Protein AF-A0ABC8CNE6-F1 (afdb_monomer)

InterPro domains:
  IPR002586 CobQ/CobB/MinD/ParA nucleotide binding domain [PF01656] (5-42)
  IPR027417 P-loop containing nucleoside triphosphate hydrolase [G3DSA:3.40.50.300] (1-65)
  IPR027417 P-loop containing nucleoside triphosphate hydrolase [SSF52540] (1-55)
  IPR050678 DNA Partitioning ATPase [PTHR13696] (1-53)

pLDDT: mean 90.83, std 7.81, range [55.59, 96.69]

Radius of gyration: 12.71 Å; Cα contacts (8 Å, |Δi|>4): 37; chains: 1; bounding box: 26×32×29 Å

Organism: Corynebacterium striatum (NCBI:txid43770)

Mean predicted aligned error: 3.76 Å

Solvent-accessible surface area (backbone atoms only — not comparable to full-atom values): 4347 Å² total; per-residue (Å²): 134,92,86,85,82,72,82,69,95,59,83,92,77,50,41,60,63,50,51,51,54,53,44,52,54,41,41,76,72,71,44,90,76,83,89,81,78,85,49,84,89,73,37,63,56,58,54,47,52,53,55,50,48,54,48,31,72,78,33,81,85,42,85,78,133

Foldseek 3Di:
DDDDAQDDPDPPPCSLVVQVVVQLVCVVVVDDDDDDDPCPPPCVNVVVVVVQVVVCVVPVPRRHD

Sequence (65 aa):
MPVISCLNAKGGTGKTTSAINLAAVAAYRGYTVHVLDADAEQGTASEWIEYANDAFEENPNAPPR

Secondary structure (DSSP, 8-state):
--------SSTTSSHHHHHHHHHHHHHHTT---------TTT-HHHHHHHHHHHHHHH-TTSPP-

Structure (mmCIF, N/CA/C/O backbone):
data_AF-A0ABC8CNE6-F1
#
_entry.id   AF-A0ABC8CNE6-F1
#
loop_
_atom_site.group_PDB
_atom_site.id
_atom_site.type_symbol
_atom_site.label_atom_id
_atom_site.label_alt_id
_atom_site.label_comp_id
_atom_site.label_asym_id
_atom_site.label_entity_id
_atom_site.label_seq_id
_atom_site.pdbx_PDB_ins_code
_atom_site.Cartn_x
_atom_site.Cartn_y
_atom_site.Cartn_z
_atom_site.occupancy
_atom_site.B_iso_or_equiv
_atom_site.auth_seq_id
_atom_site.auth_comp_id
_atom_site.auth_asym_id
_atom_site.auth_atom_id
_atom_site.pdbx_PDB_model_num
ATOM 1 N N . MET A 1 1 ? -6.916 -13.921 8.674 1.00 84.00 1 MET A N 1
ATOM 2 C CA . MET A 1 1 ? -6.432 -12.637 8.131 1.00 84.00 1 MET A CA 1
ATOM 3 C C . MET A 1 1 ? -6.394 -12.761 6.615 1.00 84.00 1 MET A C 1
ATOM 5 O O . MET A 1 1 ? -5.746 -13.692 6.148 1.00 84.00 1 MET A O 1
ATOM 9 N N . PRO A 1 2 ? -7.148 -11.946 5.860 1.00 93.44 2 PRO A N 1
ATOM 10 C CA . PRO A 1 2 ? -7.114 -11.986 4.400 1.00 93.44 2 PRO A CA 1
ATOM 11 C C . PRO A 1 2 ? -5.818 -11.365 3.859 1.00 93.44 2 PRO A C 1
ATOM 13 O O . PRO A 1 2 ? -5.267 -10.454 4.473 1.00 93.44 2 PRO A O 1
ATOM 16 N N . VAL A 1 3 ? -5.360 -11.844 2.701 1.00 96.56 3 VAL A N 1
ATOM 17 C CA . VAL A 1 3 ? -4.231 -11.281 1.945 1.00 96.56 3 VAL A CA 1
ATOM 18 C C . VAL A 1 3 ? -4.747 -10.852 0.576 1.00 96.56 3 VAL A C 1
ATOM 20 O O . VAL A 1 3 ? -5.464 -11.609 -0.076 1.00 96.56 3 VAL A O 1
ATOM 23 N N . ILE A 1 4 ? -4.39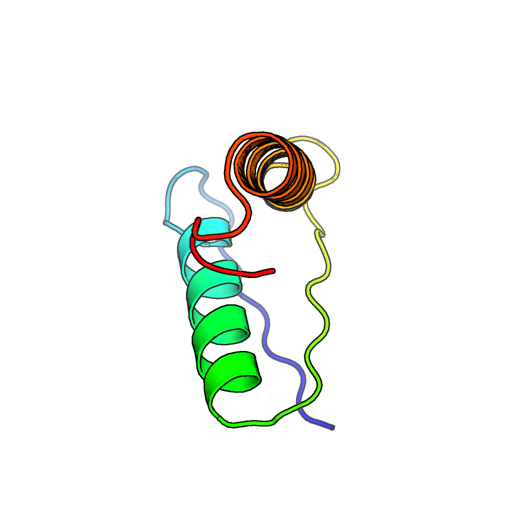9 -9.636 0.155 1.00 96.69 4 ILE A N 1
ATOM 24 C CA . ILE A 1 4 ? -4.797 -9.058 -1.132 1.00 96.69 4 ILE A CA 1
ATOM 25 C C . ILE A 1 4 ? -3.524 -8.691 -1.893 1.00 96.69 4 ILE A C 1
ATOM 27 O O . ILE A 1 4 ? -2.664 -8.000 -1.353 1.00 96.69 4 ILE A O 1
ATOM 31 N N . SER A 1 5 ? -3.405 -9.142 -3.143 1.00 96.44 5 SER A N 1
ATOM 32 C CA . SER A 1 5 ? -2.232 -8.889 -3.988 1.00 96.44 5 SER A CA 1
ATOM 33 C C . SER A 1 5 ? -2.617 -8.096 -5.237 1.00 96.44 5 SER A C 1
ATOM 35 O O . SER A 1 5 ? -3.454 -8.532 -6.026 1.00 96.44 5 SER A O 1
ATOM 37 N N . CYS A 1 6 ? -1.979 -6.943 -5.444 1.00 95.12 6 CYS A N 1
ATOM 38 C CA . CYS A 1 6 ? -2.150 -6.114 -6.640 1.00 95.12 6 CYS A CA 1
ATOM 39 C C . CYS A 1 6 ? -1.076 -6.465 -7.684 1.00 95.12 6 CYS A C 1
ATOM 41 O O . CYS A 1 6 ? 0.015 -5.902 -7.663 1.00 95.12 6 CYS A O 1
ATOM 43 N N . LEU A 1 7 ? -1.375 -7.400 -8.594 1.00 94.56 7 LEU A N 1
ATOM 44 C CA . LEU A 1 7 ? -0.392 -7.987 -9.517 1.00 94.56 7 LEU A CA 1
ATOM 45 C C . LEU A 1 7 ? -0.645 -7.606 -10.982 1.00 94.56 7 LEU A C 1
ATOM 47 O O . LEU A 1 7 ? -1.767 -7.687 -11.476 1.00 94.56 7 LEU A O 1
ATOM 51 N N . ASN A 1 8 ? 0.422 -7.224 -11.687 1.00 92.81 8 ASN A N 1
ATOM 52 C CA . ASN A 1 8 ? 0.455 -7.011 -13.137 1.00 92.81 8 ASN A CA 1
ATOM 53 C C . ASN A 1 8 ? 1.916 -6.901 -13.611 1.00 92.81 8 ASN A C 1
ATOM 55 O O . ASN A 1 8 ? 2.681 -6.124 -13.036 1.00 92.81 8 ASN A O 1
ATOM 59 N N . ALA A 1 9 ? 2.281 -7.624 -14.674 1.00 89.56 9 ALA A N 1
ATOM 60 C CA . ALA A 1 9 ? 3.635 -7.624 -15.236 1.00 89.56 9 ALA A CA 1
ATOM 61 C C . ALA A 1 9 ? 4.029 -6.293 -15.906 1.00 89.56 9 ALA A C 1
ATOM 63 O O . ALA A 1 9 ? 5.210 -5.990 -16.041 1.00 89.56 9 ALA A O 1
ATOM 64 N N . LYS A 1 10 ? 3.055 -5.476 -16.323 1.00 91.50 10 LYS A N 1
ATOM 65 C CA . LYS A 1 10 ? 3.306 -4.164 -16.920 1.00 91.50 10 LYS A CA 1
ATOM 66 C C . LYS A 1 10 ? 3.475 -3.094 -15.831 1.00 91.50 10 LYS A C 1
ATOM 68 O O . LYS A 1 10 ? 2.691 -3.011 -14.879 1.00 91.50 10 LYS A O 1
ATOM 73 N N . GLY A 1 11 ? 4.486 -2.241 -15.989 1.00 90.12 11 GLY A N 1
ATOM 74 C CA . GLY A 1 11 ? 4.650 -1.017 -15.199 1.00 90.12 11 GLY A CA 1
ATOM 75 C C . GLY A 1 11 ? 3.544 0.011 -15.481 1.00 90.12 11 GLY A C 1
ATOM 76 O O . GLY A 1 11 ? 2.950 0.025 -16.558 1.00 90.12 11 GLY A O 1
ATOM 77 N N . GLY A 1 12 ? 3.233 0.868 -14.506 1.00 92.31 12 GLY A N 1
ATOM 78 C CA . GLY A 1 12 ? 2.275 1.968 -14.698 1.00 92.31 12 GLY A CA 1
ATOM 79 C C . GLY A 1 12 ? 0.793 1.568 -14.770 1.00 92.31 12 GLY A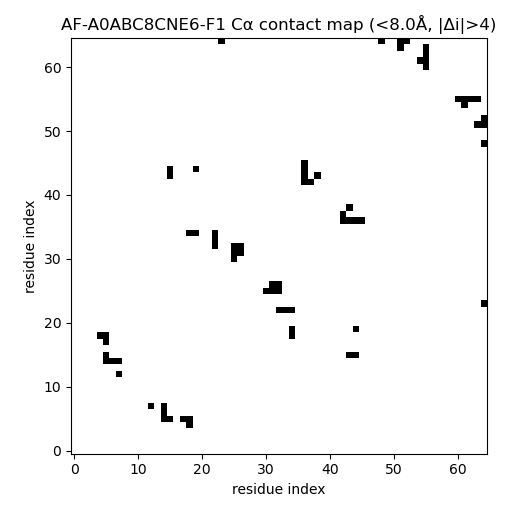 C 1
ATOM 80 O O . GLY A 1 12 ? -0.038 2.378 -15.160 1.00 92.31 12 GL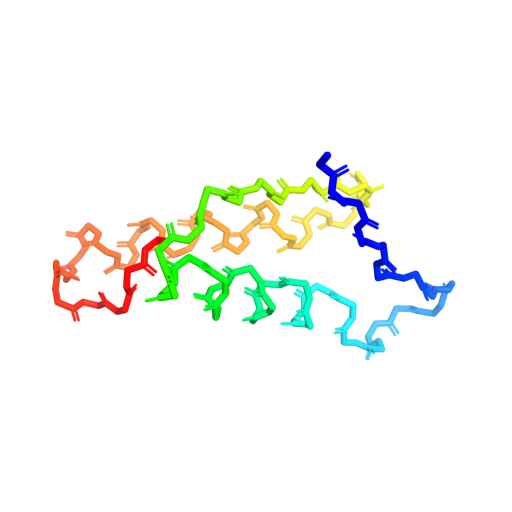Y A O 1
ATOM 81 N N . THR A 1 13 ? 0.419 0.344 -14.381 1.00 95.88 13 THR A N 1
ATOM 82 C CA . THR A 1 13 ? -0.991 -0.105 -14.355 1.00 95.88 13 THR A CA 1
ATOM 83 C C . THR A 1 13 ? -1.735 0.244 -13.058 1.00 95.88 13 THR A C 1
ATOM 85 O O . THR A 1 13 ? -2.804 -0.301 -12.806 1.00 95.88 13 THR A O 1
ATOM 88 N N . GLY A 1 14 ? -1.156 1.087 -12.194 1.00 95.00 14 GLY A N 1
ATOM 89 C CA . GLY A 1 14 ? -1.795 1.539 -10.951 1.00 95.00 14 GLY A CA 1
ATOM 90 C C . GLY A 1 14 ? -1.779 0.542 -9.782 1.00 95.00 14 GLY A C 1
ATOM 91 O O . G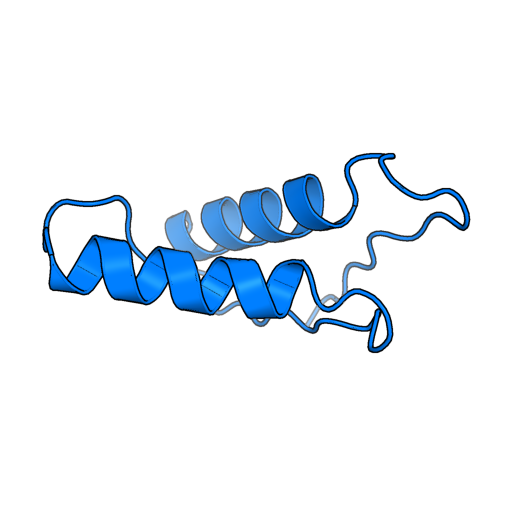LY A 1 14 ? -2.602 0.671 -8.878 1.00 95.00 14 GLY A O 1
ATOM 92 N N . LYS A 1 15 ? -0.867 -0.445 -9.768 1.00 95.88 15 LYS A N 1
ATOM 93 C CA . LYS A 1 15 ? -0.753 -1.448 -8.683 1.00 95.88 15 LYS A CA 1
ATOM 94 C C . LYS A 1 15 ? -0.530 -0.795 -7.317 1.00 95.88 15 LYS A C 1
ATOM 96 O O . LYS A 1 15 ? -1.351 -0.961 -6.421 1.00 95.88 1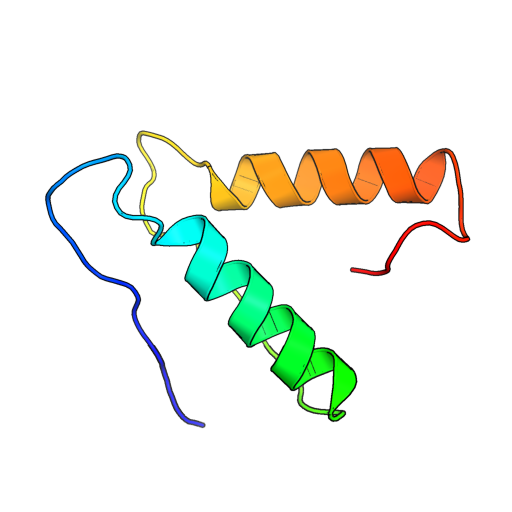5 LYS A O 1
ATOM 101 N N . THR A 1 16 ? 0.540 -0.011 -7.199 1.00 94.88 16 THR A N 1
ATOM 102 C CA . THR A 1 16 ? 0.934 0.687 -5.970 1.00 94.88 16 THR A CA 1
ATOM 103 C C . THR A 1 16 ? -0.139 1.674 -5.526 1.00 94.88 16 THR A C 1
ATOM 105 O O . THR A 1 16 ? -0.569 1.644 -4.378 1.00 94.88 16 THR A O 1
ATOM 108 N N . THR A 1 17 ? -0.675 2.464 -6.462 1.00 95.12 17 THR A N 1
ATOM 109 C CA . THR A 1 17 ? -1.779 3.398 -6.199 1.00 95.12 17 THR A CA 1
ATOM 110 C C . THR A 1 17 ? -3.002 2.693 -5.613 1.00 95.12 17 THR A C 1
ATOM 112 O O . THR A 1 17 ? -3.573 3.165 -4.631 1.00 95.12 17 THR A O 1
ATOM 115 N N . SER A 1 18 ? -3.398 1.555 -6.188 1.00 96.69 18 SER A N 1
ATOM 116 C CA . SER A 1 18 ? -4.554 0.788 -5.714 1.00 96.69 18 SER A CA 1
ATOM 117 C C . SER A 1 18 ? -4.288 0.156 -4.347 1.00 96.69 18 SER A C 1
ATOM 119 O O . SER A 1 18 ? -5.156 0.212 -3.479 1.00 96.69 18 SER A O 1
ATOM 121 N N . ALA A 1 19 ? -3.091 -0.404 -4.139 1.00 96.06 19 ALA A N 1
ATOM 122 C CA . ALA 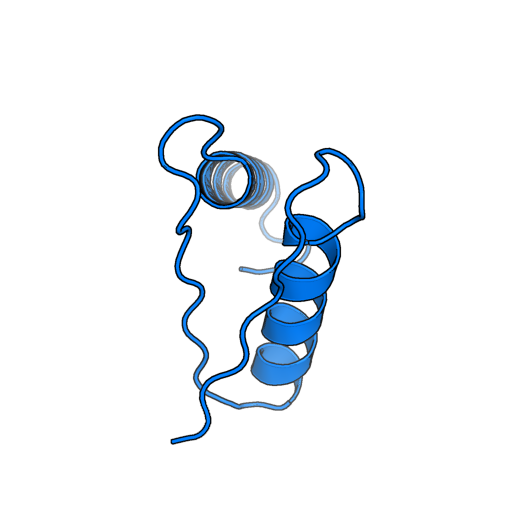A 1 19 ? -2.692 -1.020 -2.876 1.00 96.06 19 ALA A CA 1
ATOM 123 C C . ALA A 1 19 ? -2.713 -0.012 -1.714 1.00 96.06 19 ALA A C 1
ATOM 125 O O . ALA A 1 19 ? -3.321 -0.288 -0.681 1.00 96.06 19 ALA A O 1
ATOM 126 N N . ILE A 1 20 ? -2.131 1.175 -1.913 1.00 95.19 20 ILE A N 1
ATOM 127 C CA . ILE A 1 20 ? -2.098 2.249 -0.909 1.00 95.19 20 ILE A CA 1
ATOM 128 C C . ILE A 1 20 ? -3.512 2.735 -0.581 1.00 95.19 20 ILE A C 1
ATOM 130 O O . ILE A 1 20 ? -3.883 2.804 0.587 1.00 95.19 20 ILE A O 1
ATOM 134 N N . ASN A 1 21 ? -4.339 3.024 -1.592 1.00 94.81 21 ASN A N 1
ATOM 135 C CA . ASN A 1 21 ? -5.702 3.510 -1.348 1.00 94.81 21 ASN A CA 1
ATOM 136 C C . ASN A 1 21 ? -6.575 2.461 -0.649 1.00 94.81 21 ASN A C 1
ATOM 138 O O . ASN A 1 21 ? -7.364 2.798 0.234 1.00 94.81 21 ASN A O 1
ATOM 142 N N . LEU A 1 22 ? -6.428 1.182 -1.006 1.00 95.94 22 LEU A N 1
ATOM 143 C CA . LEU A 1 22 ? -7.143 0.102 -0.331 1.00 95.94 22 LEU A CA 1
ATOM 144 C C . LEU A 1 22 ? -6.719 -0.013 1.138 1.00 95.94 22 LEU A C 1
ATOM 146 O O . LEU A 1 22 ? -7.579 -0.173 2.008 1.00 95.94 22 LEU A O 1
ATOM 150 N N . ALA A 1 23 ? -5.418 0.105 1.414 1.00 95.00 23 ALA A N 1
ATOM 151 C CA . ALA A 1 23 ? -4.891 0.098 2.770 1.00 95.00 23 ALA A CA 1
ATOM 152 C C . ALA A 1 23 ? -5.396 1.295 3.585 1.00 95.00 23 ALA A C 1
ATOM 154 O O . ALA A 1 23 ? -5.908 1.096 4.685 1.00 95.00 23 ALA A O 1
ATOM 155 N N . ALA A 1 24 ? -5.361 2.501 3.013 1.00 93.25 24 ALA A N 1
ATOM 156 C CA . ALA A 1 24 ? -5.861 3.717 3.647 1.00 93.25 24 ALA A CA 1
ATOM 157 C C . ALA A 1 24 ? -7.356 3.615 3.991 1.00 93.25 24 ALA A C 1
ATOM 159 O O . ALA A 1 24 ? -7.764 3.924 5.108 1.00 93.25 24 ALA A O 1
ATOM 160 N N . VAL A 1 25 ? -8.189 3.110 3.072 1.00 95.25 25 VAL A N 1
ATOM 161 C CA . VAL A 1 25 ? -9.624 2.897 3.338 1.00 95.25 25 VAL A CA 1
ATOM 162 C C . VAL A 1 25 ? -9.846 1.860 4.440 1.00 95.25 25 VAL A C 1
ATOM 164 O O . VAL A 1 25 ? -10.735 2.033 5.275 1.00 95.25 25 VAL A O 1
ATOM 167 N N . ALA A 1 26 ? -9.072 0.775 4.459 1.00 95.06 26 ALA A N 1
ATOM 168 C CA . ALA A 1 26 ? -9.177 -0.236 5.505 1.00 95.06 26 ALA A CA 1
ATOM 169 C C . ALA A 1 26 ? -8.730 0.312 6.876 1.00 95.06 26 ALA A C 1
ATOM 171 O O . ALA A 1 26 ? -9.444 0.119 7.862 1.00 95.06 26 ALA A O 1
ATOM 172 N N . ALA A 1 27 ? -7.634 1.069 6.929 1.00 93.94 27 ALA A N 1
ATOM 173 C CA . ALA A 1 27 ? -7.179 1.754 8.137 1.00 93.94 27 ALA A CA 1
ATOM 174 C C . ALA A 1 27 ? -8.221 2.769 8.638 1.00 93.94 27 ALA A C 1
ATOM 176 O O . ALA A 1 27 ? -8.596 2.742 9.810 1.00 93.94 27 ALA A O 1
ATOM 177 N N . TYR A 1 28 ? -8.793 3.577 7.738 1.00 93.44 28 TYR A N 1
ATOM 178 C CA . TYR A 1 28 ? -9.865 4.529 8.055 1.00 93.44 28 TYR A CA 1
ATOM 179 C C . TYR A 1 28 ? -11.116 3.850 8.640 1.00 93.44 28 TYR A C 1
ATOM 181 O O . TYR A 1 28 ? -11.828 4.429 9.457 1.00 93.44 28 TYR A O 1
ATOM 189 N N . ARG A 1 29 ? -11.380 2.595 8.258 1.00 95.94 29 ARG A N 1
ATOM 190 C CA . ARG A 1 29 ? -12.473 1.774 8.808 1.00 95.94 29 ARG A CA 1
ATOM 191 C C . ARG A 1 29 ? -12.129 1.090 10.138 1.00 95.94 29 ARG A C 1
ATOM 193 O O . ARG A 1 29 ? -12.957 0.341 10.650 1.00 95.94 29 ARG A O 1
ATOM 200 N N . GLY A 1 30 ? -10.946 1.335 10.700 1.00 96.38 30 GLY A N 1
ATOM 201 C CA . GLY A 1 30 ? -10.509 0.793 11.987 1.00 96.38 30 GLY A CA 1
ATOM 202 C C . GLY A 1 30 ? -9.859 -0.591 11.913 1.00 96.38 30 GLY A C 1
ATOM 203 O O . GLY A 1 30 ? -9.715 -1.243 12.946 1.00 96.38 30 GLY A O 1
ATOM 204 N N . TYR A 1 31 ? -9.473 -1.064 10.723 1.00 96.25 31 TYR A N 1
ATOM 205 C CA . TYR A 1 31 ? -8.721 -2.314 10.588 1.00 96.25 31 TYR A CA 1
ATOM 206 C C . TYR A 1 31 ? -7.217 -2.080 10.754 1.00 96.25 31 TYR A C 1
ATOM 208 O O . TYR A 1 31 ? -6.674 -1.086 10.282 1.00 96.25 31 TYR A O 1
ATOM 216 N N . THR A 1 32 ? -6.517 -3.044 11.354 1.00 95.88 32 THR A N 1
ATOM 217 C CA . THR A 1 32 ? -5.051 -3.116 11.274 1.00 95.88 32 THR A CA 1
ATOM 218 C C . THR A 1 32 ? -4.648 -3.623 9.893 1.00 95.88 32 THR A C 1
ATOM 220 O O . THR A 1 32 ? -5.111 -4.682 9.463 1.00 95.88 32 THR A O 1
ATOM 223 N N . VAL A 1 33 ? -3.789 -2.876 9.199 1.00 95.31 33 VAL A N 1
ATOM 224 C CA . VAL A 1 33 ? -3.370 -3.167 7.823 1.00 95.31 33 VAL A CA 1
ATOM 225 C C . VAL A 1 33 ? -1.851 -3.136 7.724 1.00 95.31 33 VAL A C 1
ATOM 227 O O . VAL A 1 33 ? -1.200 -2.295 8.337 1.00 95.31 33 VAL A O 1
ATOM 230 N N . HIS A 1 34 ? -1.297 -4.039 6.918 1.00 95.06 34 HIS A N 1
ATOM 231 C CA . HIS A 1 34 ? 0.104 -4.020 6.519 1.00 95.06 34 HIS A CA 1
ATOM 232 C C . HIS A 1 34 ? 0.192 -3.957 4.996 1.00 95.06 34 HIS A C 1
ATOM 234 O O . HIS A 1 34 ? -0.508 -4.698 4.302 1.00 95.06 34 HIS A O 1
ATOM 240 N N . VAL A 1 35 ? 1.063 -3.088 4.489 1.00 94.38 35 VAL A N 1
ATOM 241 C CA . VAL A 1 35 ? 1.428 -3.016 3.072 1.00 94.38 35 VAL A CA 1
ATOM 242 C C . VAL A 1 35 ? 2.820 -3.617 2.926 1.00 94.38 35 VAL A C 1
ATOM 244 O O . VAL A 1 35 ? 3.718 -3.284 3.694 1.00 94.38 35 VAL A O 1
ATOM 247 N N . LEU A 1 36 ? 2.984 -4.528 1.967 1.00 94.62 36 LEU A N 1
ATOM 248 C CA . LEU A 1 36 ? 4.275 -5.112 1.618 1.00 94.62 36 LEU A CA 1
ATOM 249 C C . LEU A 1 36 ? 4.621 -4.689 0.193 1.00 94.62 36 LEU A C 1
ATOM 251 O O . LEU A 1 36 ? 3.839 -4.940 -0.728 1.00 94.62 36 LEU A O 1
ATOM 255 N N . ASP A 1 37 ? 5.788 -4.074 0.024 1.00 93.88 37 ASP A N 1
ATOM 256 C CA . ASP A 1 37 ? 6.355 -3.800 -1.291 1.00 93.88 37 ASP A CA 1
ATOM 257 C C . ASP A 1 37 ? 7.108 -5.040 -1.783 1.00 93.88 37 ASP A C 1
ATOM 259 O O . ASP A 1 37 ? 8.047 -5.511 -1.141 1.00 93.88 37 ASP A O 1
ATOM 263 N N . ALA A 1 38 ? 6.643 -5.610 -2.892 1.00 92.06 38 ALA A N 1
ATOM 264 C CA . ALA A 1 38 ? 7.235 -6.800 -3.497 1.00 92.06 38 ALA A CA 1
ATOM 265 C C . 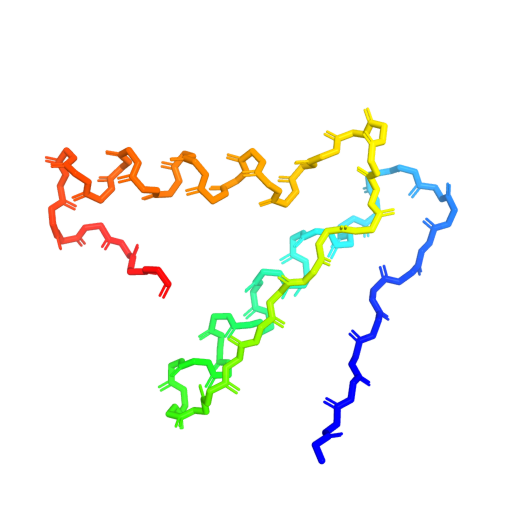ALA A 1 38 ? 8.050 -6.469 -4.758 1.00 92.06 38 ALA A C 1
ATOM 267 O O . ALA A 1 38 ? 8.586 -7.382 -5.387 1.00 92.06 38 ALA A O 1
ATOM 268 N N . ASP A 1 39 ? 8.125 -5.192 -5.145 1.00 89.06 39 ASP A N 1
ATOM 269 C CA . ASP A 1 39 ? 8.882 -4.720 -6.302 1.00 89.06 39 ASP A CA 1
ATOM 270 C C . ASP A 1 39 ? 10.204 -4.111 -5.826 1.00 89.06 39 ASP A C 1
ATOM 272 O O . ASP A 1 39 ? 10.346 -2.900 -5.705 1.00 89.06 39 ASP A O 1
ATOM 276 N N . ALA A 1 40 ? 11.179 -4.965 -5.510 1.00 80.00 40 ALA A N 1
ATOM 277 C CA . ALA A 1 40 ? 12.469 -4.517 -4.981 1.00 80.00 40 ALA A CA 1
ATOM 278 C C . ALA A 1 40 ? 13.304 -3.706 -5.992 1.00 80.00 40 ALA A C 1
ATOM 280 O O . ALA A 1 40 ? 14.245 -3.030 -5.587 1.00 80.00 40 ALA A O 1
ATOM 281 N N . GLU A 1 41 ? 12.990 -3.779 -7.292 1.00 85.62 41 GLU A N 1
ATOM 282 C CA . GLU A 1 41 ? 13.698 -3.011 -8.322 1.00 85.62 41 GLU A CA 1
ATOM 283 C C . GLU A 1 41 ? 13.194 -1.567 -8.421 1.00 85.62 41 GLU A C 1
ATOM 285 O O . GLU A 1 41 ? 13.998 -0.676 -8.688 1.00 85.62 41 GLU A O 1
ATOM 290 N N . GLN A 1 42 ? 11.888 -1.325 -8.236 1.00 87.44 42 GLN A N 1
ATOM 291 C CA . GLN A 1 42 ? 11.298 0.021 -8.322 1.00 87.44 42 GLN A CA 1
ATOM 292 C C . GLN A 1 42 ? 10.942 0.638 -6.966 1.00 87.44 42 GLN A C 1
ATOM 294 O O . GLN A 1 42 ? 10.955 1.855 -6.848 1.00 87.44 42 GLN A O 1
ATOM 299 N N . GLY A 1 43 ? 10.567 -0.159 -5.964 1.00 89.31 43 GLY A N 1
ATOM 300 C CA . GLY A 1 43 ? 10.354 0.296 -4.586 1.00 89.31 43 GLY A CA 1
ATOM 301 C C . GLY A 1 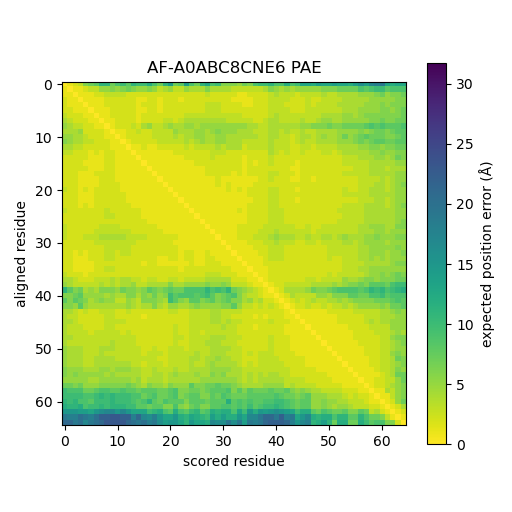43 ? 9.288 1.379 -4.391 1.00 89.31 43 GLY A C 1
ATOM 302 O O . GLY A 1 43 ? 9.297 2.063 -3.371 1.00 89.31 43 GLY A O 1
ATOM 303 N N . THR A 1 44 ? 8.370 1.581 -5.344 1.00 92.94 44 THR A N 1
ATOM 304 C CA . THR A 1 44 ? 7.489 2.764 -5.362 1.00 92.94 44 THR A CA 1
ATOM 305 C C . THR A 1 44 ? 6.574 2.864 -4.136 1.00 92.94 44 THR A C 1
ATOM 307 O O . THR A 1 44 ? 6.174 3.965 -3.762 1.00 92.94 44 THR A O 1
ATOM 310 N N . ALA A 1 45 ? 6.188 1.743 -3.509 1.00 92.25 45 ALA A N 1
ATOM 311 C CA . ALA A 1 45 ? 5.382 1.801 -2.284 1.00 92.25 45 ALA A CA 1
ATOM 312 C C . ALA A 1 45 ? 6.240 2.211 -1.077 1.00 92.25 45 ALA A C 1
ATOM 314 O O . ALA A 1 45 ? 5.762 2.925 -0.196 1.00 92.25 45 ALA A O 1
ATOM 315 N N . SER A 1 46 ? 7.501 1.779 -1.069 1.00 93.06 46 SER A N 1
ATOM 316 C CA . SER A 1 46 ? 8.499 2.155 -0.065 1.00 93.06 46 SER A CA 1
ATOM 317 C C . SER A 1 46 ? 8.866 3.641 -0.167 1.00 93.06 46 SER A C 1
ATOM 319 O O . SER A 1 46 ? 8.808 4.354 0.827 1.00 93.06 46 SER A O 1
ATOM 321 N N . GLU A 1 47 ? 9.122 4.156 -1.369 1.00 94.06 47 GLU A N 1
ATOM 322 C CA . GLU A 1 47 ? 9.355 5.597 -1.572 1.00 94.06 47 GLU A CA 1
ATOM 323 C C . GLU A 1 47 ? 8.133 6.433 -1.166 1.00 94.06 47 GLU A C 1
ATOM 325 O O . GLU A 1 47 ? 8.254 7.481 -0.533 1.00 94.06 47 GLU A O 1
ATOM 330 N N . TRP A 1 48 ? 6.923 5.959 -1.484 1.00 92.25 48 TRP A N 1
ATOM 331 C CA . TRP A 1 48 ? 5.699 6.663 -1.112 1.00 92.25 48 TRP A CA 1
ATOM 332 C C . TRP A 1 48 ? 5.564 6.851 0.403 1.00 92.25 48 TRP A C 1
ATOM 334 O O . TRP A 1 48 ? 5.130 7.922 0.831 1.00 92.25 48 TRP A O 1
ATOM 344 N N . ILE A 1 49 ? 5.931 5.848 1.216 1.00 91.38 49 ILE A N 1
ATOM 345 C CA . ILE A 1 49 ? 5.814 5.977 2.674 1.00 91.38 49 ILE A CA 1
ATOM 346 C C . ILE A 1 49 ? 6.824 6.983 3.236 1.00 91.38 49 ILE A C 1
ATOM 348 O O . ILE A 1 49 ? 6.500 7.687 4.190 1.00 91.38 49 ILE A O 1
ATOM 352 N N . GLU A 1 50 ? 8.008 7.103 2.630 1.00 92.00 50 GLU A N 1
ATOM 353 C CA . GLU A 1 50 ? 8.995 8.124 2.998 1.00 92.00 50 GLU A CA 1
ATOM 354 C C . GLU A 1 50 ? 8.431 9.524 2.731 1.00 92.00 50 GLU A C 1
ATOM 356 O O . GLU A 1 50 ? 8.320 10.323 3.659 1.00 92.00 50 GLU A O 1
ATOM 361 N N . TYR A 1 51 ? 7.918 9.775 1.521 1.00 91.50 51 TYR A N 1
ATOM 362 C CA . TYR A 1 51 ? 7.285 11.058 1.186 1.00 91.50 51 TYR A CA 1
ATOM 363 C C . TYR A 1 51 ? 6.074 11.389 2.063 1.00 91.50 51 TYR A C 1
ATOM 365 O O . TYR A 1 51 ? 5.863 12.547 2.427 1.00 91.50 51 TYR A O 1
ATOM 373 N N . ALA A 1 52 ? 5.253 10.391 2.392 1.00 88.56 52 ALA A N 1
ATOM 374 C CA . ALA A 1 52 ? 4.102 10.585 3.266 1.00 88.56 52 ALA A CA 1
ATOM 375 C C . ALA A 1 52 ? 4.532 10.968 4.692 1.00 88.56 52 ALA A C 1
ATOM 377 O O . ALA A 1 52 ? 3.886 11.810 5.320 1.00 88.56 52 ALA A O 1
ATOM 378 N N . ASN A 1 53 ? 5.623 10.383 5.196 1.00 89.69 53 ASN A N 1
ATOM 379 C CA . ASN A 1 53 ? 6.176 10.736 6.500 1.00 89.69 53 ASN A CA 1
ATOM 380 C C . ASN A 1 53 ? 6.741 12.158 6.502 1.00 89.69 53 ASN A C 1
ATOM 382 O O . ASN A 1 53 ? 6.363 12.929 7.382 1.00 89.69 53 ASN A O 1
ATOM 386 N N . ASP A 1 54 ? 7.539 12.525 5.498 1.00 91.88 54 ASP A N 1
ATOM 387 C CA . ASP A 1 54 ? 8.096 13.877 5.365 1.00 91.88 54 ASP A CA 1
ATOM 388 C C . ASP A 1 54 ? 6.981 14.937 5.320 1.00 91.88 54 ASP A C 1
ATOM 390 O O . ASP A 1 54 ? 7.015 15.933 6.046 1.00 91.88 54 ASP A O 1
ATOM 394 N N . ALA A 1 55 ? 5.930 14.689 4.529 1.00 89.25 55 ALA A N 1
ATOM 395 C CA . ALA A 1 55 ? 4.780 15.588 4.429 1.00 89.25 55 ALA A CA 1
ATOM 396 C C . ALA A 1 55 ? 4.021 15.735 5.761 1.00 89.25 55 ALA A C 1
ATOM 398 O O . ALA A 1 55 ? 3.512 16.815 6.076 1.00 89.25 55 ALA A O 1
ATOM 399 N N . PHE A 1 56 ? 3.931 14.659 6.547 1.00 87.69 56 PHE A N 1
ATOM 400 C CA . PHE A 1 56 ? 3.300 14.684 7.866 1.00 87.69 56 PHE A CA 1
ATOM 401 C C . PHE A 1 56 ? 4.162 15.403 8.914 1.00 87.69 56 PHE A C 1
ATOM 403 O O . PHE A 1 56 ? 3.624 16.074 9.796 1.00 87.69 56 PHE A O 1
ATOM 410 N N . GLU A 1 57 ? 5.488 15.280 8.830 1.00 89.62 57 GLU A N 1
ATOM 411 C CA . GLU A 1 57 ? 6.421 16.019 9.687 1.00 89.62 57 GLU A CA 1
ATOM 412 C C . GLU A 1 57 ? 6.357 17.528 9.427 1.00 89.62 57 GLU A C 1
ATOM 414 O O . GLU A 1 57 ? 6.334 18.314 10.377 1.00 89.62 57 GLU A O 1
ATOM 419 N N . GLU A 1 58 ? 6.261 17.935 8.159 1.00 92.38 58 GLU A N 1
ATOM 420 C CA . GLU A 1 58 ? 6.100 19.341 7.776 1.00 92.38 58 GLU A CA 1
ATOM 421 C C . GLU A 1 58 ? 4.730 19.900 8.198 1.00 92.38 58 GLU A C 1
ATOM 423 O O . GLU A 1 58 ? 4.629 21.026 8.696 1.00 92.38 58 GLU A O 1
ATOM 428 N N . ASN A 1 59 ? 3.664 19.114 8.026 1.00 91.12 59 ASN A N 1
ATOM 429 C CA . ASN A 1 59 ? 2.306 19.498 8.387 1.00 91.12 59 ASN A CA 1
ATOM 430 C C . ASN A 1 59 ? 1.563 18.336 9.069 1.00 91.12 59 ASN A C 1
ATOM 432 O O . ASN A 1 59 ? 1.019 17.471 8.383 1.00 91.12 59 ASN A O 1
ATOM 436 N N . PRO A 1 60 ? 1.390 18.375 10.403 1.00 85.12 60 PRO A N 1
ATOM 437 C CA . PRO A 1 60 ? 0.666 17.337 11.14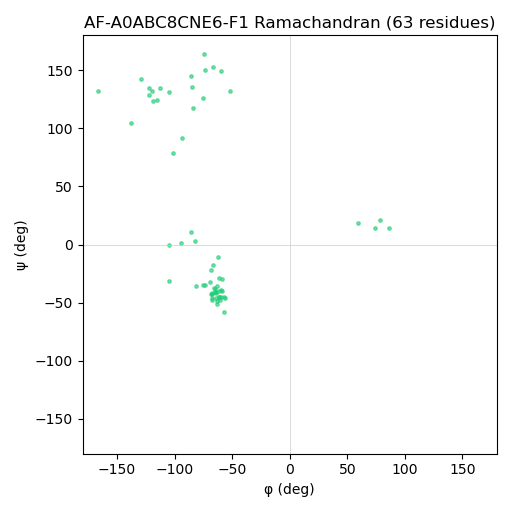3 1.00 85.12 60 PRO A CA 1
ATOM 438 C C . PRO A 1 60 ? -0.820 17.183 10.775 1.00 85.12 60 PRO A C 1
ATOM 440 O O . PRO A 1 60 ? -1.462 16.231 11.214 1.00 85.12 60 PRO A O 1
ATOM 443 N N . ASN A 1 61 ? -1.389 18.121 10.005 1.00 84.50 61 ASN A N 1
ATOM 444 C CA . ASN A 1 61 ? -2.747 18.021 9.460 1.00 84.50 61 ASN A CA 1
ATOM 445 C C . ASN A 1 61 ? -2.782 17.448 8.031 1.00 84.50 61 ASN A C 1
ATOM 447 O O . ASN A 1 61 ? -3.860 17.369 7.435 1.00 84.50 61 ASN A O 1
ATOM 451 N N . ALA A 1 62 ? -1.634 17.083 7.453 1.00 78.50 62 ALA A N 1
ATOM 452 C CA . ALA A 1 62 ? -1.583 16.320 6.214 1.00 78.50 62 ALA A CA 1
ATOM 453 C C . ALA A 1 62 ? -2.297 14.967 6.409 1.00 78.50 62 ALA A C 1
ATOM 455 O O . ALA A 1 62 ? -2.329 14.444 7.529 1.00 78.50 62 ALA A O 1
ATOM 456 N N . PRO A 1 63 ? -2.917 14.406 5.353 1.00 64.50 63 PRO A N 1
ATOM 457 C CA . PRO A 1 63 ? -3.625 13.137 5.458 1.00 64.50 63 PRO A CA 1
ATOM 458 C C . PRO A 1 63 ? -2.720 12.060 6.089 1.00 64.50 63 PRO A C 1
ATOM 460 O O . PRO A 1 63 ? -1.558 11.948 5.697 1.00 64.50 63 PRO A O 1
ATOM 463 N N . PRO A 1 64 ? -3.225 11.317 7.092 1.00 60.69 64 PRO A N 1
ATOM 464 C CA . PRO A 1 64 ? -2.390 10.479 7.939 1.00 60.69 64 PRO A CA 1
ATOM 465 C C . PRO A 1 64 ? -1.913 9.199 7.242 1.00 60.69 64 PRO A C 1
ATOM 467 O O . PRO A 1 64 ? -2.461 8.779 6.223 1.00 60.69 64 PRO A O 1
ATOM 470 N N . ARG A 1 65 ? -0.895 8.614 7.885 1.00 55.59 65 ARG A N 1
ATOM 471 C CA . ARG A 1 65 ? -0.243 7.318 7.643 1.00 55.59 65 ARG A CA 1
ATOM 472 C C . ARG A 1 65 ? -1.220 6.153 7.475 1.00 55.59 65 ARG A C 1
ATOM 474 O O . ARG A 1 65 ? -2.193 6.090 8.262 1.00 55.59 65 ARG A O 1
#